Protein AF-A0A6P7TXJ0-F1 (afdb_monomer)

InterPro domains:
  IPR006634 TRAM/LAG1/CLN8 homology domain [PF03798] (3-133)
  IPR006634 TRAM/LAG1/CLN8 homology domain [PS50922] (1-140)
  IPR050846 TLC domain-containing [PTHR13439] (8-139)

Radius of gyration: 19.79 Å; Cα contacts (8 Å, |Δi|>4): 76; chains: 1; bounding box: 53×33×59 Å

Sequence (153 aa):
MALHYDKIGEIFYFLHHASAAYAFFYVAMFGVLPYFSNYRLLSEISTPLVNQRWFLSTLDYKKDSKPFIINGVIMTLMFFITRLACMPYYWYKVYEVYNTEPFTRLGHMQYVLIGTCFVLDVINFLWFYRMLRGVYNVLQYLIHRNDIPLKEE

Nearest PDB structures (foldseek):
  6h96-assembly2_B  TM=4.540E-01  e=1.787E+00  Klebsiella oxytoca
  3euh-assembly1_A  TM=3.407E-01  e=1.883E+00  Escherichia coli K-12
  6hai-assembly1_A  TM=4.433E-01  e=3.918E+00  Klebsiella oxytoca

Organism: NCBI:txid2607531

Solvent-accessible surface area (backbone atoms only — not comparable to full-atom values): 8648 Å² total; per-residue (Å²): 133,79,90,53,49,89,82,68,71,43,72,63,58,56,52,42,52,51,36,49,52,58,48,49,48,50,30,72,75,68,67,46,64,58,68,66,52,56,61,56,50,45,42,54,74,27,46,63,39,54,50,48,50,51,51,44,54,72,72,64,52,55,78,86,35,67,70,50,44,52,42,52,53,54,29,47,53,40,40,39,53,40,43,60,66,41,42,63,59,52,52,50,56,52,55,72,43,54,89,33,68,76,50,58,71,49,55,74,54,50,55,46,55,55,52,34,51,51,55,44,48,56,51,51,53,55,50,48,53,53,45,52,54,52,51,51,55,51,51,53,51,55,54,57,55,70,74,52,79,80,78,84,127

pLDDT: mean 87.01, std 13.74, range [41.94, 96.81]

Foldseek 3Di:
DPPPCVVVPDVLVVLLVVLLVLLVVCCVPPVPPPVLNVLLCLLVVLVVLVVVLVVCVVVVPDCLDPVNLVSLVVSLVSLCVSQVVSVVVSVVVLVVCPPPPVLVVVPPSNCSSVVSSVSNNVSSVVVSVVSVVSNVVSVVVVVVVVVDDPPDD

Structure (mmCIF, N/CA/C/O backbone):
data_AF-A0A6P7TXJ0-F1
#
_entry.id   AF-A0A6P7TXJ0-F1
#
loop_
_atom_site.group_PDB
_atom_site.id
_atom_site.type_symbol
_atom_site.label_atom_id
_atom_site.label_alt_id
_atom_site.label_comp_id
_atom_site.label_asym_id
_atom_site.label_entity_id
_atom_site.label_seq_id
_atom_site.pdbx_PDB_ins_code
_atom_site.Cartn_x
_atom_site.Cartn_y
_atom_site.Cartn_z
_atom_site.occupancy
_atom_site.B_iso_or_equiv
_atom_site.auth_seq_id
_atom_site.auth_comp_id
_atom_site.auth_asym_id
_atom_site.auth_atom_id
_atom_site.pdbx_PDB_model_num
ATOM 1 N N . MET A 1 1 ? 6.363 -11.565 15.312 1.00 43.41 1 MET A N 1
ATOM 2 C CA . MET A 1 1 ? 5.204 -11.197 14.465 1.00 43.41 1 MET A CA 1
ATOM 3 C C . MET A 1 1 ? 4.554 -12.400 13.757 1.00 43.41 1 MET A C 1
ATOM 5 O O . MET A 1 1 ? 3.366 -12.333 13.495 1.00 43.41 1 MET A O 1
ATOM 9 N N . ALA A 1 2 ? 5.260 -13.521 13.526 1.00 44.56 2 ALA A N 1
ATOM 10 C CA . ALA A 1 2 ? 4.698 -14.735 12.897 1.00 44.56 2 ALA A CA 1
ATOM 11 C C . ALA A 1 2 ? 3.917 -15.692 13.837 1.00 44.56 2 ALA A C 1
ATOM 13 O O . ALA A 1 2 ? 3.187 -16.551 13.362 1.00 44.56 2 ALA A O 1
ATOM 14 N N . LEU A 1 3 ? 4.034 -15.545 15.162 1.00 43.12 3 LEU A N 1
ATOM 15 C CA . LEU A 1 3 ? 3.484 -16.491 16.153 1.00 43.12 3 LEU A CA 1
ATOM 16 C C . LEU A 1 3 ? 1.973 -16.335 16.451 1.00 43.12 3 LEU A C 1
ATOM 18 O O . LEU A 1 3 ? 1.418 -17.127 17.202 1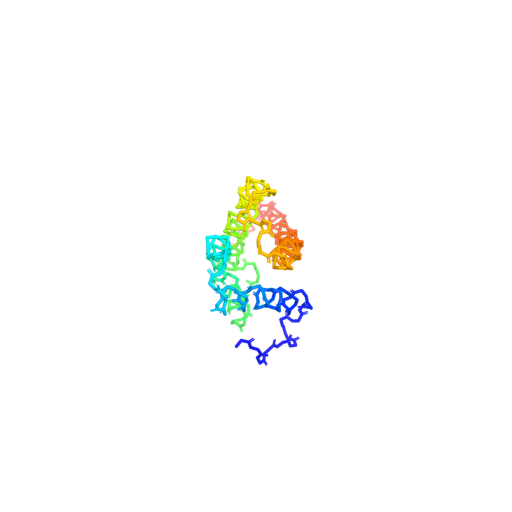.00 43.12 3 LEU A O 1
ATOM 22 N N . HIS A 1 4 ? 1.288 -15.343 15.868 1.00 42.47 4 HIS A N 1
ATOM 23 C CA . HIS A 1 4 ? -0.155 -15.101 16.067 1.00 42.47 4 HIS A CA 1
ATOM 24 C C . HIS A 1 4 ? -0.934 -15.042 14.743 1.00 42.47 4 HIS A C 1
ATOM 26 O O . HIS A 1 4 ? -1.859 -14.243 14.583 1.00 42.47 4 HIS A O 1
ATOM 32 N N . TYR A 1 5 ? -0.547 -15.887 13.785 1.00 45.28 5 TYR A N 1
ATOM 33 C CA . TYR A 1 5 ? -1.191 -15.994 12.474 1.00 45.28 5 TYR A CA 1
ATOM 34 C C . TYR A 1 5 ? -2.698 -16.292 12.572 1.00 45.28 5 TYR A C 1
ATOM 36 O O . TYR A 1 5 ? -3.473 -15.677 11.850 1.00 45.28 5 TYR A O 1
ATOM 44 N N . ASP A 1 6 ? -3.141 -17.095 13.542 1.00 42.06 6 ASP A N 1
ATOM 45 C CA . ASP A 1 6 ? -4.560 -17.464 13.687 1.00 42.06 6 ASP A CA 1
ATOM 46 C C . ASP A 1 6 ? -5.472 -16.303 14.130 1.00 42.06 6 ASP A C 1
ATOM 48 O O . ASP A 1 6 ? -6.687 -16.368 13.966 1.00 42.06 6 ASP A O 1
ATOM 52 N N . LYS A 1 7 ? -4.905 -15.210 14.669 1.00 45.62 7 LYS A N 1
ATOM 53 C CA . LYS A 1 7 ? -5.655 -14.001 15.078 1.00 45.62 7 LYS A CA 1
ATOM 54 C C . LYS A 1 7 ? -5.494 -12.815 14.117 1.00 45.62 7 LYS A C 1
ATOM 56 O O . LYS A 1 7 ? -6.235 -11.843 14.228 1.00 45.62 7 LYS A O 1
ATOM 61 N N . ILE A 1 8 ? -4.535 -12.887 13.191 1.00 52.19 8 ILE A N 1
ATOM 62 C CA . ILE A 1 8 ? -4.235 -11.865 12.163 1.00 52.19 8 ILE A CA 1
ATOM 63 C C . ILE A 1 8 ? -4.642 -12.371 10.757 1.00 52.19 8 ILE A C 1
ATOM 65 O O . ILE A 1 8 ? -4.614 -11.619 9.786 1.00 52.19 8 ILE A O 1
ATOM 69 N N . GLY A 1 9 ? -5.037 -13.647 10.668 1.00 53.25 9 GLY A N 1
ATOM 70 C CA . GLY A 1 9 ? -5.163 -14.490 9.485 1.00 53.25 9 GLY A CA 1
ATOM 71 C C . GLY A 1 9 ? -5.962 -13.908 8.333 1.00 53.25 9 GLY A C 1
ATOM 72 O O . GLY A 1 9 ? -7.143 -14.184 8.149 1.00 53.25 9 GLY A O 1
ATOM 73 N N . GLU A 1 10 ? -5.256 -13.198 7.469 1.00 68.69 10 GLU A N 1
ATOM 74 C CA . GLU A 1 10 ? -5.654 -13.025 6.090 1.00 68.69 10 GLU A CA 1
ATOM 75 C C . GLU A 1 10 ? -4.534 -13.582 5.219 1.00 68.69 10 GLU A C 1
ATOM 77 O O . GLU A 1 10 ? -3.393 -13.130 5.300 1.00 68.69 10 GLU A O 1
ATOM 82 N N . ILE A 1 11 ? -4.850 -14.545 4.351 1.00 80.81 11 ILE A N 1
ATOM 83 C CA . ILE A 1 11 ? -3.932 -15.051 3.316 1.00 80.81 11 ILE A CA 1
ATOM 84 C C . ILE A 1 11 ? -3.270 -13.907 2.524 1.00 80.81 11 ILE A C 1
ATOM 86 O O . ILE A 1 11 ? -2.117 -14.014 2.115 1.00 80.81 11 ILE A O 1
ATOM 90 N N . PHE A 1 12 ? -3.959 -12.766 2.412 1.00 84.94 12 PHE A N 1
ATOM 91 C CA . PHE A 1 12 ? -3.451 -11.513 1.857 1.00 84.94 12 PHE A CA 1
ATOM 92 C C . PHE A 1 12 ? -2.186 -10.996 2.554 1.00 84.94 12 PHE A C 1
ATOM 94 O O . PHE A 1 12 ? -1.279 -10.529 1.875 1.00 84.94 12 PHE A O 1
ATOM 101 N N . TYR A 1 13 ? -2.076 -11.111 3.881 1.00 85.31 13 TYR A N 1
ATOM 102 C CA . TYR A 1 13 ? -0.871 -10.714 4.612 1.00 85.31 13 TYR A CA 1
ATOM 103 C C . TYR A 1 13 ? 0.325 -11.581 4.214 1.00 85.31 13 TYR A C 1
ATOM 105 O O . TYR A 1 13 ? 1.396 -11.051 3.918 1.00 85.31 13 TYR A O 1
ATOM 113 N N . PHE A 1 14 ? 0.143 -12.904 4.169 1.00 88.12 14 PHE A N 1
ATOM 114 C CA . PHE A 1 14 ? 1.206 -13.824 3.764 1.00 88.12 14 PHE A CA 1
ATOM 115 C C . PHE A 1 14 ? 1.625 -13.578 2.313 1.00 88.12 14 PHE A C 1
ATOM 117 O O . PHE A 1 14 ? 2.809 -13.400 2.045 1.00 88.12 14 PHE A O 1
ATOM 124 N N . LEU A 1 15 ? 0.660 -13.483 1.393 1.00 89.31 15 LEU A N 1
ATOM 125 C CA . LEU A 1 15 ? 0.922 -13.208 -0.022 1.00 89.31 15 LEU A CA 1
ATOM 126 C C . LEU A 1 15 ? 1.648 -11.876 -0.227 1.00 89.31 15 LEU A C 1
ATOM 128 O O . LEU A 1 15 ? 2.569 -11.805 -1.039 1.00 89.31 15 LEU A O 1
ATOM 132 N N . HIS A 1 16 ? 1.282 -10.839 0.528 1.00 90.88 16 HIS A N 1
ATOM 133 C CA . HIS A 1 16 ? 1.959 -9.546 0.502 1.00 90.88 16 HIS A CA 1
ATOM 134 C C . HIS A 1 16 ? 3.434 -9.679 0.899 1.00 90.88 16 HIS A C 1
ATOM 136 O O . HIS A 1 16 ? 4.315 -9.273 0.145 1.00 90.88 16 HIS A O 1
ATOM 142 N N . HIS A 1 17 ? 3.717 -10.297 2.049 1.00 90.75 17 HIS A N 1
ATOM 143 C CA . HIS A 1 17 ? 5.089 -10.431 2.544 1.00 90.75 17 HIS A CA 1
ATOM 144 C C . HIS A 1 17 ? 5.923 -11.382 1.689 1.00 90.75 17 HIS A C 1
ATOM 146 O O . HIS A 1 17 ? 7.090 -11.099 1.446 1.00 90.75 17 HIS A O 1
ATOM 152 N N . ALA A 1 18 ? 5.335 -12.467 1.183 1.00 93.00 18 ALA A N 1
ATOM 153 C CA . ALA A 1 18 ? 6.007 -13.375 0.261 1.00 93.00 18 ALA A CA 1
ATOM 154 C C . ALA A 1 18 ? 6.365 -12.669 -1.056 1.00 93.00 18 ALA A C 1
ATOM 156 O O . ALA A 1 18 ? 7.496 -12.785 -1.520 1.00 93.00 18 ALA A O 1
ATOM 157 N N . SER A 1 19 ? 5.443 -11.882 -1.622 1.00 92.25 19 SER A N 1
ATOM 158 C CA . SER A 1 19 ? 5.692 -11.110 -2.850 1.00 92.25 19 SER A CA 1
ATOM 159 C C . SER A 1 19 ? 6.775 -10.052 -2.644 1.00 92.25 19 SER A C 1
ATOM 161 O O . SER A 1 19 ? 7.669 -9.917 -3.479 1.00 92.25 19 SER A O 1
ATOM 163 N N . ALA A 1 20 ? 6.730 -9.332 -1.518 1.00 92.44 20 ALA A N 1
ATOM 164 C CA . ALA A 1 20 ? 7.757 -8.362 -1.155 1.00 92.44 20 ALA A CA 1
ATOM 165 C C . ALA A 1 20 ? 9.119 -9.043 -0.951 1.00 92.44 20 ALA A C 1
ATOM 167 O O . ALA A 1 20 ? 10.094 -8.649 -1.581 1.00 92.44 20 ALA A O 1
ATOM 168 N N . ALA A 1 21 ? 9.191 -10.108 -0.149 1.00 94.06 21 ALA A N 1
ATOM 169 C CA . ALA A 1 21 ? 10.431 -10.846 0.092 1.00 94.06 21 ALA A CA 1
ATOM 170 C C . ALA A 1 21 ? 11.034 -11.398 -1.208 1.00 94.06 21 ALA A C 1
ATOM 172 O O . ALA A 1 21 ? 12.242 -11.299 -1.414 1.00 94.06 21 ALA A O 1
ATOM 173 N N . TYR A 1 22 ? 10.196 -11.916 -2.109 1.00 93.88 22 TYR A N 1
ATOM 174 C CA . TYR A 1 22 ? 10.633 -12.402 -3.414 1.00 93.88 22 TYR A CA 1
ATOM 175 C C . TYR A 1 22 ? 11.234 -11.284 -4.277 1.00 93.88 22 TYR A C 1
ATOM 177 O O . TYR A 1 22 ? 12.307 -11.463 -4.845 1.00 93.88 22 TYR A O 1
ATOM 185 N N . ALA A 1 23 ? 10.605 -10.106 -4.332 1.00 92.25 23 ALA A N 1
ATOM 186 C CA . ALA A 1 23 ? 11.155 -8.958 -5.054 1.00 92.25 23 ALA A CA 1
ATOM 187 C C . ALA A 1 23 ? 12.477 -8.465 -4.435 1.00 92.25 23 ALA A C 1
ATOM 189 O O . ALA A 1 23 ? 13.467 -8.272 -5.142 1.00 92.25 23 ALA A O 1
ATOM 190 N N . PHE A 1 24 ? 12.520 -8.309 -3.109 1.00 93.00 24 PHE A N 1
ATOM 191 C CA . PHE A 1 24 ? 13.698 -7.817 -2.392 1.00 93.00 24 PHE A CA 1
ATOM 192 C C . PHE A 1 24 ? 14.875 -8.798 -2.414 1.00 93.00 24 PHE A C 1
ATOM 194 O O . PHE A 1 24 ? 16.020 -8.352 -2.373 1.00 93.00 24 PHE A O 1
ATOM 201 N N . PHE A 1 25 ? 14.630 -10.104 -2.555 1.00 93.81 25 PHE A N 1
ATOM 202 C CA . PHE A 1 25 ? 15.690 -11.086 -2.788 1.00 93.81 25 PHE A CA 1
ATOM 203 C C . PHE A 1 25 ? 16.521 -10.734 -4.031 1.00 93.81 25 PHE A C 1
ATOM 205 O O . PHE A 1 25 ? 17.747 -10.711 -3.961 1.00 93.81 25 PHE A O 1
ATOM 212 N N . TYR A 1 26 ? 15.878 -10.374 -5.147 1.00 90.44 26 TYR A N 1
ATOM 213 C CA . TYR A 1 26 ? 16.593 -9.989 -6.369 1.00 90.44 26 TYR A CA 1
ATOM 214 C C . TYR A 1 26 ? 17.382 -8.688 -6.209 1.00 90.44 26 TYR A C 1
ATOM 216 O O . TYR A 1 26 ? 18.500 -8.568 -6.707 1.00 90.44 26 TYR A O 1
ATOM 224 N N . VAL A 1 27 ? 16.820 -7.726 -5.481 1.00 91.88 27 VAL A N 1
ATOM 225 C CA . VAL A 1 27 ? 17.480 -6.447 -5.191 1.00 91.88 27 VAL A CA 1
ATOM 226 C C . VAL A 1 27 ? 18.732 -6.679 -4.350 1.00 91.88 27 VAL A C 1
ATOM 228 O O . VAL A 1 27 ? 19.787 -6.138 -4.664 1.00 91.88 27 VAL A O 1
ATOM 231 N N . ALA A 1 28 ? 18.632 -7.517 -3.317 1.00 92.56 28 ALA A N 1
ATOM 232 C CA . ALA A 1 28 ? 19.741 -7.827 -2.422 1.00 92.56 28 ALA A CA 1
ATOM 233 C C . ALA A 1 28 ? 20.836 -8.659 -3.105 1.00 92.56 28 ALA A C 1
ATOM 235 O O . ALA A 1 28 ? 22.017 -8.391 -2.905 1.00 92.56 28 ALA A O 1
ATOM 236 N N . MET A 1 29 ? 20.459 -9.647 -3.921 1.00 92.81 29 MET A N 1
ATOM 237 C CA . MET A 1 29 ? 21.414 -10.563 -4.552 1.00 92.81 29 MET A CA 1
ATOM 238 C C . MET A 1 29 ? 22.092 -9.979 -5.792 1.00 92.81 29 MET A C 1
ATOM 240 O O . MET A 1 29 ? 23.263 -10.262 -6.033 1.00 92.81 29 MET A O 1
ATOM 244 N N . PHE A 1 30 ? 21.373 -9.184 -6.588 1.00 90.44 30 PHE A N 1
ATOM 245 C CA . PHE A 1 30 ? 21.861 -8.699 -7.884 1.00 90.44 30 PHE A CA 1
ATOM 246 C C . PHE A 1 30 ? 22.058 -7.179 -7.937 1.00 90.44 30 PHE A C 1
ATOM 248 O O . PHE A 1 30 ? 22.555 -6.669 -8.938 1.00 90.44 30 PHE A O 1
ATOM 255 N N . GLY A 1 31 ? 21.673 -6.438 -6.892 1.00 89.19 31 GLY A N 1
ATOM 256 C CA . GLY A 1 31 ? 21.854 -4.983 -6.824 1.00 89.19 31 GLY A CA 1
ATOM 257 C C . GLY A 1 31 ? 21.004 -4.192 -7.824 1.00 89.19 31 GLY A C 1
ATOM 258 O O . GLY A 1 31 ? 21.299 -3.031 -8.107 1.00 89.19 31 GLY A O 1
ATOM 259 N N . VAL A 1 32 ? 19.960 -4.805 -8.388 1.00 88.25 32 VAL A N 1
ATOM 260 C CA . VAL A 1 32 ? 19.117 -4.196 -9.425 1.00 88.25 32 VAL A CA 1
ATOM 261 C C . VAL A 1 32 ? 17.906 -3.481 -8.832 1.00 88.25 32 VAL A C 1
ATOM 263 O O . VAL A 1 32 ? 17.393 -3.852 -7.779 1.00 88.25 32 VAL A O 1
ATOM 266 N N . LEU A 1 33 ? 17.416 -2.458 -9.540 1.00 89.94 33 LEU A N 1
ATOM 267 C CA . LEU A 1 33 ? 16.181 -1.733 -9.206 1.00 89.94 33 LEU A CA 1
ATOM 268 C C . LEU A 1 33 ? 16.114 -1.161 -7.761 1.00 89.94 33 LEU A C 1
ATOM 270 O O . LEU A 1 33 ? 15.021 -1.126 -7.178 1.00 89.94 33 LEU A O 1
ATOM 274 N N . PRO A 1 34 ? 17.216 -0.658 -7.158 1.00 92.38 34 PRO A N 1
ATOM 275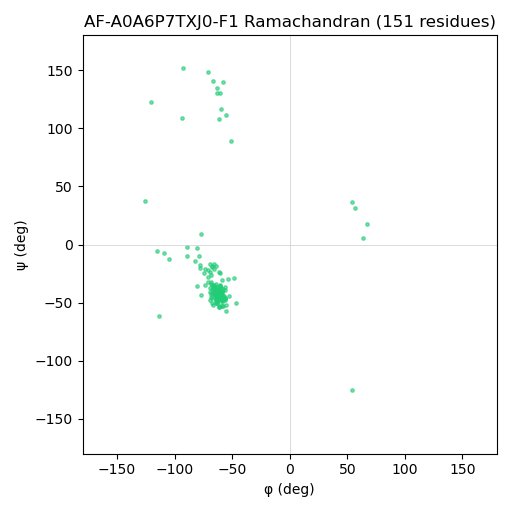 C CA . PRO A 1 34 ? 17.181 -0.167 -5.780 1.00 92.38 34 PRO A CA 1
ATOM 276 C C . PRO A 1 34 ? 16.266 1.051 -5.627 1.00 92.38 34 PRO A C 1
ATOM 278 O O . PRO A 1 34 ? 15.589 1.173 -4.613 1.00 92.38 34 PRO A O 1
ATOM 281 N N . TYR A 1 35 ? 16.180 1.926 -6.635 1.00 93.31 35 TYR A N 1
ATOM 282 C CA . TYR A 1 35 ? 15.266 3.073 -6.620 1.00 93.31 35 TYR A CA 1
ATOM 283 C C . TYR A 1 35 ? 13.803 2.639 -6.443 1.00 93.31 35 TYR A C 1
ATOM 285 O O . TYR A 1 35 ? 13.131 3.088 -5.517 1.00 93.31 35 TYR A O 1
ATOM 293 N N . PHE A 1 36 ? 13.327 1.722 -7.292 1.00 93.69 36 PHE A N 1
ATOM 294 C CA . PHE A 1 36 ? 11.948 1.231 -7.244 1.00 93.69 36 PHE A CA 1
ATOM 295 C C . PHE A 1 36 ? 11.648 0.515 -5.926 1.00 93.69 36 PHE A C 1
ATOM 297 O O . PHE A 1 36 ? 10.569 0.681 -5.361 1.00 93.69 36 PHE A O 1
ATOM 304 N N . SER A 1 37 ? 12.618 -0.235 -5.415 1.00 92.25 37 SER A N 1
ATOM 305 C CA . SER A 1 37 ? 12.480 -0.995 -4.172 1.00 92.25 37 SER A CA 1
ATOM 306 C C . SER A 1 37 ? 12.406 -0.073 -2.957 1.00 92.25 37 SER A C 1
ATOM 308 O O . SER A 1 37 ? 11.476 -0.179 -2.162 1.00 92.25 37 SER A O 1
ATOM 310 N N . ASN A 1 38 ? 13.309 0.909 -2.863 1.00 93.81 38 ASN A N 1
ATOM 311 C CA . ASN A 1 38 ? 13.286 1.914 -1.799 1.00 93.81 38 ASN A CA 1
ATOM 312 C C . ASN A 1 38 ? 12.021 2.774 -1.846 1.00 93.81 38 ASN A C 1
ATOM 314 O O . ASN A 1 38 ? 11.434 3.058 -0.807 1.00 93.81 38 ASN A O 1
ATOM 318 N N . TYR A 1 39 ? 11.547 3.140 -3.040 1.00 94.62 39 TYR A N 1
ATOM 319 C CA . TYR A 1 39 ? 10.288 3.872 -3.166 1.00 94.62 39 TYR A CA 1
ATOM 320 C C . TYR A 1 39 ? 9.111 3.080 -2.575 1.00 94.62 39 TYR A C 1
ATOM 322 O O . TYR A 1 39 ? 8.236 3.649 -1.926 1.00 94.62 39 TYR A O 1
ATOM 330 N N . ARG A 1 40 ? 9.095 1.750 -2.734 1.00 93.44 40 ARG A N 1
ATOM 331 C CA . ARG A 1 40 ? 8.049 0.896 -2.153 1.00 93.44 40 ARG A CA 1
ATOM 332 C C . ARG A 1 40 ? 8.141 0.757 -0.629 1.00 93.44 40 ARG A C 1
ATOM 334 O O . ARG A 1 40 ? 7.100 0.535 -0.005 1.00 93.44 40 ARG A O 1
ATOM 341 N N . LEU A 1 41 ? 9.305 0.988 -0.017 1.00 93.38 41 LEU A N 1
ATOM 342 C CA . LEU A 1 41 ? 9.451 1.032 1.447 1.00 93.38 41 LEU A CA 1
ATOM 343 C C . LEU A 1 41 ? 8.704 2.207 2.093 1.00 93.38 41 LEU A C 1
ATOM 345 O O . LEU A 1 41 ? 8.393 2.142 3.277 1.00 93.38 41 LEU A O 1
ATOM 349 N N . LEU A 1 42 ? 8.300 3.236 1.333 1.00 94.12 42 LEU A N 1
ATOM 350 C CA . LEU A 1 42 ? 7.408 4.288 1.848 1.00 94.12 42 LEU A CA 1
ATOM 351 C C . LEU A 1 42 ? 6.123 3.711 2.461 1.00 94.12 42 LEU A C 1
ATOM 353 O O . LEU A 1 42 ? 5.589 4.264 3.422 1.00 94.12 42 LEU A O 1
ATOM 357 N N . SER A 1 43 ? 5.658 2.562 1.960 1.00 92.81 43 SER A N 1
ATOM 358 C CA . SER A 1 43 ? 4.492 1.859 2.498 1.00 92.81 43 SER A CA 1
ATOM 359 C C . SER A 1 43 ? 4.654 1.421 3.962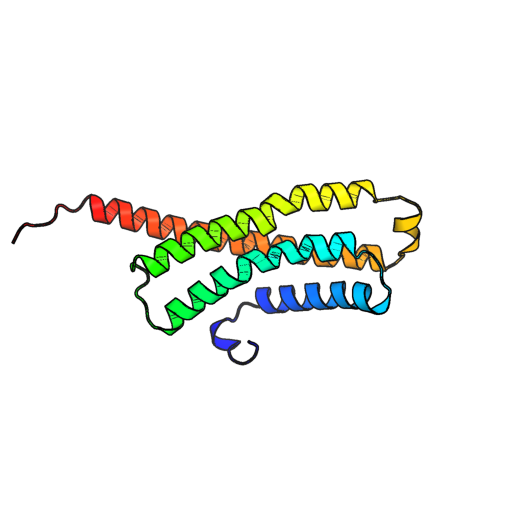 1.00 92.81 43 SER A C 1
ATOM 361 O O . SER A 1 43 ? 3.647 1.290 4.675 1.00 92.81 43 SER A O 1
ATOM 363 N N . GLU A 1 44 ? 5.891 1.249 4.440 1.00 93.00 44 GLU A N 1
ATOM 364 C CA . GLU A 1 44 ? 6.198 0.871 5.819 1.00 93.00 44 GLU A CA 1
ATOM 365 C C . GLU A 1 44 ? 5.868 1.985 6.812 1.00 93.00 44 GLU A C 1
ATOM 367 O O . GLU A 1 44 ? 5.531 1.686 7.954 1.00 93.00 44 GLU A O 1
ATOM 372 N N . ILE A 1 45 ? 5.829 3.251 6.380 1.00 94.38 45 ILE A N 1
ATOM 373 C CA . ILE A 1 45 ? 5.485 4.403 7.235 1.00 94.38 45 ILE A CA 1
ATOM 374 C C . ILE A 1 45 ? 4.079 4.259 7.841 1.00 94.38 45 ILE A C 1
ATOM 376 O O . ILE A 1 45 ? 3.818 4.720 8.949 1.00 94.38 45 ILE A O 1
ATOM 380 N N . SER A 1 46 ? 3.159 3.586 7.146 1.00 92.81 46 SER A N 1
ATOM 381 C CA . SER A 1 46 ? 1.811 3.308 7.666 1.00 92.81 46 SER A CA 1
ATOM 382 C C . SER A 1 46 ? 1.760 2.156 8.686 1.00 92.81 46 SER A C 1
ATOM 384 O O . SER A 1 46 ? 0.791 2.046 9.439 1.00 92.81 46 SER A O 1
ATOM 386 N N . THR A 1 47 ? 2.786 1.297 8.749 1.00 91.69 47 THR A N 1
ATOM 387 C CA . THR A 1 47 ? 2.774 0.067 9.566 1.00 91.69 47 THR A CA 1
ATOM 388 C C . THR A 1 47 ? 2.758 0.299 11.081 1.00 91.69 47 THR A C 1
ATOM 390 O O . THR A 1 47 ? 2.039 -0.446 11.754 1.00 91.69 47 THR A O 1
ATOM 393 N N . PRO A 1 48 ? 3.411 1.333 11.660 1.00 93.94 48 PRO A N 1
ATOM 394 C CA . PRO A 1 48 ? 3.306 1.599 13.092 1.00 93.94 48 PRO A CA 1
ATOM 395 C C . PRO A 1 48 ? 1.865 1.880 13.527 1.00 93.94 48 PRO A C 1
ATOM 397 O O . PRO A 1 48 ? 1.457 1.443 14.595 1.00 93.94 48 PRO A O 1
ATOM 400 N N . LEU A 1 49 ? 1.058 2.534 12.683 1.00 93.75 49 LEU A N 1
ATOM 401 C CA . LEU A 1 49 ? -0.343 2.859 12.981 1.00 93.75 49 LEU A CA 1
ATOM 402 C C . LEU A 1 49 ? -1.257 1.627 12.914 1.00 93.75 49 LEU A C 1
ATOM 404 O O . LEU A 1 49 ? -2.194 1.495 13.709 1.00 93.75 49 LEU A O 1
ATOM 408 N N . VAL A 1 50 ? -0.960 0.702 11.995 1.00 90.62 50 VAL A N 1
ATOM 409 C CA . VAL A 1 50 ? -1.620 -0.611 11.923 1.00 90.62 50 VAL A CA 1
ATOM 410 C C . VAL A 1 50 ? -1.306 -1.425 13.177 1.00 90.62 50 VAL A C 1
ATOM 412 O O . VAL A 1 50 ? -2.218 -1.941 13.826 1.00 90.62 50 VAL A O 1
ATOM 415 N N . ASN A 1 51 ? -0.033 -1.464 13.574 1.00 91.38 51 ASN A N 1
ATOM 416 C CA . ASN A 1 51 ? 0.401 -2.140 14.794 1.00 91.38 51 ASN A CA 1
ATOM 417 C C . ASN A 1 51 ? -0.197 -1.493 16.047 1.00 91.38 51 ASN A C 1
ATOM 419 O O . ASN A 1 51 ? -0.642 -2.204 16.944 1.00 91.38 51 ASN A O 1
ATOM 423 N N . GLN A 1 52 ? -0.301 -0.164 16.086 1.00 92.12 52 GLN A N 1
ATOM 424 C CA . GLN A 1 52 ? -0.937 0.554 17.186 1.00 92.12 52 GLN A CA 1
ATOM 425 C C . GLN A 1 52 ? -2.421 0.191 17.313 1.00 92.12 52 GLN A C 1
ATOM 427 O O . GLN A 1 52 ? -2.918 -0.007 18.420 1.00 92.12 52 GLN A O 1
ATOM 432 N N . ARG A 1 53 ? -3.140 0.041 16.191 1.00 90.94 53 ARG A N 1
ATOM 433 C CA . ARG A 1 53 ? -4.545 -0.400 16.204 1.00 90.94 53 ARG A CA 1
ATOM 434 C C . ARG A 1 53 ? -4.680 -1.800 16.790 1.00 90.94 53 ARG A C 1
ATOM 436 O O . ARG A 1 53 ? -5.582 -2.043 17.589 1.00 90.94 53 ARG A O 1
ATOM 443 N N . TRP A 1 54 ? -3.796 -2.706 16.379 1.00 89.88 54 TRP A N 1
ATOM 444 C CA . TRP A 1 54 ? -3.749 -4.061 16.913 1.00 89.88 54 TRP A CA 1
ATOM 445 C C . TRP A 1 54 ? -3.433 -4.051 18.412 1.00 89.88 54 TRP A C 1
ATOM 447 O O . TRP A 1 54 ? -4.138 -4.697 19.179 1.00 89.88 54 TRP A O 1
ATOM 457 N N . PHE A 1 55 ? -2.456 -3.254 18.848 1.00 91.44 55 PHE A N 1
ATOM 458 C CA . PHE A 1 55 ? -2.087 -3.122 20.256 1.00 91.44 55 PHE A CA 1
ATOM 459 C C . PHE A 1 55 ? -3.261 -2.636 21.116 1.00 91.44 55 PHE A C 1
ATOM 461 O O . PHE A 1 55 ? -3.582 -3.263 22.122 1.00 91.44 55 PHE A O 1
ATOM 468 N N . LEU A 1 56 ? -3.968 -1.587 20.679 1.00 90.25 56 LEU A N 1
ATOM 469 C CA . LEU A 1 56 ? -5.180 -1.102 21.351 1.00 90.25 56 LEU A CA 1
ATOM 470 C C . LEU A 1 56 ? -6.263 -2.187 21.431 1.00 90.25 56 LEU A C 1
ATOM 472 O O . LEU A 1 56 ? -6.907 -2.335 22.466 1.00 90.25 56 LEU A O 1
ATOM 476 N N . SER A 1 57 ? -6.446 -2.967 20.362 1.00 87.38 57 SER A N 1
ATOM 477 C CA . SER A 1 57 ? -7.394 -4.086 20.360 1.00 87.38 57 SER A CA 1
ATOM 478 C C . SER A 1 57 ? -6.989 -5.204 21.322 1.00 87.38 57 SER A C 1
ATOM 480 O O . SER A 1 57 ? -7.862 -5.825 21.916 1.00 87.38 57 SER A O 1
ATOM 482 N N . THR A 1 58 ? -5.693 -5.485 21.461 1.00 89.69 58 THR A N 1
ATOM 483 C CA . THR A 1 58 ? -5.170 -6.512 22.375 1.00 89.69 58 THR A CA 1
ATOM 484 C C . THR A 1 58 ? -5.307 -6.092 23.838 1.00 89.69 58 THR A C 1
ATOM 486 O O . THR A 1 58 ? -5.546 -6.940 24.691 1.00 89.69 58 THR A O 1
ATOM 489 N N . LEU A 1 59 ? -5.213 -4.791 24.126 1.00 91.75 59 LEU A N 1
ATOM 490 C CA . LEU A 1 59 ? -5.485 -4.211 25.446 1.00 91.75 59 LEU A CA 1
ATOM 491 C C . LEU A 1 59 ? -6.987 -4.073 25.768 1.00 91.75 59 LEU A C 1
ATOM 493 O O . LEU A 1 59 ? -7.336 -3.422 26.748 1.00 91.75 59 LEU A O 1
ATOM 497 N N . ASP A 1 60 ? -7.868 -4.637 24.937 1.00 90.25 60 ASP A N 1
ATOM 498 C CA . ASP A 1 60 ? -9.329 -4.602 25.090 1.00 90.25 60 ASP A CA 1
ATOM 499 C C . ASP A 1 60 ? -9.921 -3.179 25.169 1.00 90.25 60 ASP A C 1
ATOM 501 O O . ASP A 1 60 ? -10.951 -2.921 25.796 1.00 90.25 60 ASP A O 1
ATOM 505 N N . TYR A 1 61 ? -9.280 -2.212 24.494 1.00 88.25 61 TYR A N 1
ATOM 506 C CA . TYR A 1 61 ? -9.874 -0.886 24.337 1.00 88.25 61 TYR A CA 1
ATOM 507 C C . TYR A 1 61 ? -11.172 -0.998 23.543 1.00 88.25 61 TYR A C 1
ATOM 509 O O . TYR A 1 61 ? -11.211 -1.552 22.439 1.00 88.25 61 TYR A O 1
ATOM 517 N N . LYS A 1 62 ? -12.236 -0.383 24.067 1.00 87.50 62 LYS A N 1
ATOM 518 C CA . LYS A 1 62 ? -13.518 -0.335 23.366 1.00 87.50 62 LYS A CA 1
ATOM 519 C C . LYS A 1 62 ? -13.356 0.333 21.998 1.00 87.50 62 LYS A C 1
ATOM 521 O O . LYS A 1 62 ? -12.656 1.340 21.857 1.00 87.50 62 LYS A O 1
ATOM 526 N N . LYS A 1 63 ? -14.033 -0.203 20.982 1.00 82.44 63 LYS A N 1
ATOM 527 C CA . LYS A 1 63 ? -13.944 0.292 19.594 1.00 82.44 63 LYS A CA 1
ATOM 528 C C . LYS A 1 63 ? -14.501 1.709 19.416 1.00 82.44 63 LYS A C 1
ATOM 530 O O . LYS A 1 63 ? -14.138 2.380 18.455 1.00 82.44 63 LYS A O 1
ATOM 535 N N . ASP A 1 64 ? -15.357 2.152 20.332 1.00 81.88 64 ASP A N 1
ATOM 536 C CA . ASP A 1 64 ? -15.914 3.505 20.408 1.00 81.88 64 ASP A CA 1
ATOM 537 C C . ASP A 1 64 ? -15.045 4.471 21.235 1.00 81.88 64 ASP A C 1
ATOM 539 O O . ASP A 1 64 ? -15.354 5.661 21.341 1.00 81.88 64 ASP A O 1
ATOM 543 N N . SER A 1 65 ? -13.941 3.989 21.814 1.00 88.06 65 SER A N 1
ATOM 544 C CA . SER A 1 65 ? -13.014 4.837 22.552 1.00 88.06 65 SER A CA 1
ATOM 545 C C . SER A 1 65 ? -12.309 5.821 21.613 1.00 88.06 65 SER A C 1
ATOM 547 O O . SER A 1 65 ? -11.886 5.478 20.503 1.00 88.06 65 SER A O 1
ATOM 549 N N . LYS A 1 66 ? -12.127 7.060 22.088 1.00 88.75 66 LYS A N 1
ATOM 550 C CA . LYS A 1 66 ? -11.398 8.118 21.369 1.00 88.75 66 LYS A CA 1
ATOM 551 C C . LYS A 1 66 ? -10.050 7.648 20.788 1.00 88.75 66 LYS A C 1
ATOM 553 O O . LYS A 1 66 ? -9.851 7.860 19.593 1.00 88.75 66 LYS A O 1
ATOM 558 N N . PRO A 1 67 ? -9.139 6.994 21.544 1.00 90.94 67 PRO A N 1
ATOM 559 C CA . PRO A 1 67 ? -7.850 6.570 20.989 1.00 90.94 67 PRO A CA 1
ATOM 560 C C . PRO A 1 67 ? -7.991 5.542 19.858 1.00 90.94 67 PRO A C 1
ATOM 562 O O . PRO A 1 67 ? -7.257 5.618 18.874 1.00 90.94 67 PRO A O 1
ATOM 565 N N . PHE A 1 68 ? -8.955 4.619 19.946 1.00 89.94 68 PHE A N 1
ATOM 566 C CA . PHE A 1 68 ? -9.180 3.612 18.909 1.00 89.94 68 PHE A CA 1
ATOM 567 C C . PHE A 1 68 ? -9.699 4.233 17.603 1.00 89.94 68 PHE A C 1
ATOM 569 O O . PHE A 1 68 ? -9.235 3.881 16.512 1.00 89.94 68 PHE A O 1
ATOM 576 N N . ILE A 1 69 ? -10.627 5.190 17.715 1.00 90.88 69 ILE A N 1
ATOM 577 C CA . ILE A 1 69 ? -11.183 5.930 16.575 1.00 90.88 69 ILE A CA 1
ATOM 578 C C . ILE A 1 69 ? -10.109 6.807 15.925 1.00 90.88 69 ILE A C 1
ATOM 580 O O . ILE A 1 69 ? -9.889 6.698 14.719 1.00 90.88 69 ILE A O 1
ATOM 584 N N . ILE A 1 70 ? -9.407 7.629 16.716 1.00 92.38 70 ILE A N 1
ATOM 585 C CA . ILE A 1 70 ? -8.368 8.544 16.218 1.00 92.38 70 ILE A CA 1
ATOM 586 C C . ILE A 1 70 ? -7.269 7.757 15.501 1.00 92.38 70 ILE A C 1
ATOM 588 O O . ILE A 1 70 ? -6.93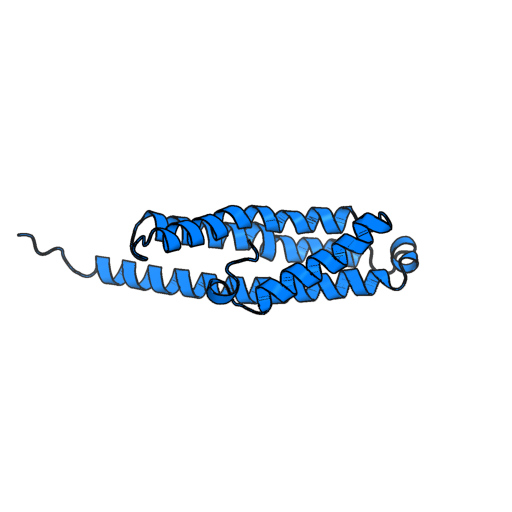3 8.080 14.361 1.00 92.38 70 ILE A O 1
ATOM 592 N N . ASN A 1 71 ? -6.764 6.678 16.112 1.00 94.19 71 ASN A N 1
ATOM 593 C CA . ASN A 1 71 ? -5.759 5.839 15.468 1.00 94.19 71 ASN A CA 1
ATOM 594 C C . ASN A 1 71 ? -6.283 5.239 14.155 1.00 94.19 71 ASN A C 1
ATOM 596 O O . ASN A 1 71 ? -5.562 5.219 13.167 1.00 94.19 71 ASN A O 1
ATOM 600 N N . GLY A 1 72 ? -7.543 4.791 14.111 1.00 92.69 72 GLY A N 1
ATOM 601 C CA . GLY A 1 72 ? -8.159 4.273 12.886 1.00 92.69 72 GLY A CA 1
ATOM 602 C C . GLY A 1 72 ? -8.213 5.289 11.741 1.00 92.69 72 GLY A C 1
ATOM 603 O O . GLY A 1 72 ? -7.903 4.937 10.601 1.00 92.69 72 GLY A O 1
ATOM 604 N N . VAL A 1 73 ? -8.564 6.543 12.035 1.00 94.12 73 VAL A N 1
ATOM 605 C CA . VAL A 1 73 ? -8.605 7.623 11.035 1.00 94.12 73 VAL A CA 1
ATOM 606 C C . VAL A 1 73 ? -7.196 7.957 10.541 1.00 94.12 73 VAL A C 1
ATOM 608 O O . VAL A 1 73 ? -6.959 7.935 9.335 1.00 94.12 73 VAL A O 1
ATOM 611 N N . ILE A 1 74 ? -6.243 8.183 11.453 1.00 95.31 74 ILE A N 1
ATOM 612 C CA . ILE A 1 74 ? -4.848 8.500 11.099 1.00 95.31 74 ILE A CA 1
ATOM 613 C C . ILE A 1 74 ? -4.214 7.349 10.306 1.00 95.31 74 ILE A C 1
ATOM 615 O O . ILE A 1 74 ? -3.579 7.582 9.280 1.00 95.31 74 ILE A O 1
ATOM 619 N N . MET A 1 75 ? -4.438 6.101 10.730 1.00 94.94 75 MET A N 1
ATOM 620 C CA . MET A 1 75 ? -4.000 4.898 10.017 1.00 94.94 75 MET A CA 1
ATOM 621 C C . MET A 1 75 ? -4.528 4.870 8.581 1.00 94.94 75 MET A C 1
ATOM 623 O O . MET A 1 75 ? -3.756 4.626 7.659 1.00 94.94 75 MET A O 1
ATOM 627 N N . THR A 1 76 ? -5.817 5.160 8.377 1.00 95.19 76 THR A N 1
ATOM 628 C CA . THR A 1 76 ? -6.441 5.160 7.042 1.00 95.19 76 THR A CA 1
ATOM 629 C C . THR A 1 76 ? -5.848 6.249 6.143 1.00 95.19 76 THR A C 1
ATOM 631 O O . THR A 1 76 ? -5.524 5.979 4.986 1.00 95.19 76 THR A O 1
ATOM 634 N N . LEU A 1 77 ? -5.649 7.461 6.675 1.00 96.19 77 LEU A N 1
ATOM 635 C CA . LEU A 1 77 ? -5.035 8.575 5.945 1.00 96.19 77 LEU A CA 1
ATOM 636 C C . LEU A 1 77 ? -3.588 8.265 5.549 1.00 96.19 77 LEU A C 1
ATOM 638 O O . LEU A 1 77 ? -3.214 8.416 4.387 1.00 96.19 77 LEU A O 1
ATOM 642 N N . MET A 1 78 ? -2.781 7.777 6.492 1.00 96.56 78 MET A N 1
ATOM 643 C CA . MET A 1 78 ? -1.389 7.430 6.212 1.00 96.56 78 MET A CA 1
ATOM 644 C C . MET A 1 78 ? -1.270 6.271 5.232 1.00 96.56 78 MET A C 1
ATOM 646 O O . MET A 1 78 ? -0.393 6.296 4.368 1.00 96.56 78 MET A O 1
ATOM 650 N N . PHE A 1 79 ? -2.160 5.282 5.309 1.00 96.25 79 PHE A N 1
ATOM 651 C CA . PHE A 1 79 ? -2.210 4.196 4.336 1.00 96.25 79 PHE A CA 1
ATOM 652 C C . PHE A 1 79 ? -2.531 4.715 2.929 1.00 96.25 79 PHE A C 1
ATOM 654 O O . PHE A 1 79 ? -1.877 4.318 1.966 1.00 96.25 79 PHE A O 1
ATOM 661 N N . PHE A 1 80 ? -3.491 5.636 2.799 1.00 96.81 80 PHE A N 1
ATOM 662 C CA . PHE A 1 80 ? -3.800 6.272 1.519 1.00 96.81 80 PHE A CA 1
ATOM 663 C C . PHE A 1 80 ? -2.585 7.001 0.938 1.00 96.81 80 PHE A C 1
ATOM 665 O O . PHE A 1 80 ? -2.197 6.720 -0.192 1.00 96.81 80 PHE A O 1
ATOM 672 N N . ILE A 1 81 ? -1.960 7.891 1.713 1.00 96.75 81 ILE A N 1
ATOM 673 C CA . ILE A 1 81 ? -0.842 8.722 1.241 1.00 96.75 81 ILE A CA 1
ATOM 674 C C . ILE A 1 81 ? 0.338 7.845 0.817 1.00 96.75 81 ILE A C 1
ATOM 676 O O . ILE A 1 81 ? 0.825 7.946 -0.302 1.00 96.75 81 ILE A O 1
ATOM 680 N N . THR A 1 82 ? 0.780 6.958 1.707 1.00 96.44 82 THR A N 1
ATOM 681 C CA . THR A 1 82 ? 2.035 6.207 1.531 1.00 96.44 82 THR A CA 1
ATOM 682 C C . THR A 1 82 ? 1.924 5.045 0.553 1.00 96.44 82 THR A C 1
ATOM 684 O O . THR A 1 82 ? 2.940 4.566 0.053 1.00 96.44 82 THR A O 1
ATOM 687 N N . ARG A 1 83 ? 0.704 4.561 0.287 1.00 94.88 83 ARG A N 1
ATOM 688 C CA . ARG A 1 83 ? 0.479 3.410 -0.592 1.00 94.88 83 ARG A CA 1
ATOM 689 C C . ARG A 1 83 ? -0.266 3.818 -1.850 1.00 94.88 83 ARG A C 1
ATOM 691 O O . ARG A 1 83 ? 0.294 3.693 -2.928 1.00 94.88 83 ARG A O 1
ATOM 698 N N . LEU A 1 84 ? -1.487 4.333 -1.735 1.00 96.12 84 LEU A N 1
ATOM 699 C CA . LEU A 1 84 ? -2.344 4.596 -2.898 1.00 96.12 84 LEU A CA 1
ATOM 700 C C . LEU A 1 84 ? -1.946 5.862 -3.661 1.00 96.12 84 LEU A C 1
ATOM 702 O O . LEU A 1 84 ? -1.885 5.829 -4.883 1.00 96.12 84 LEU A O 1
ATOM 706 N N . ALA A 1 85 ? -1.639 6.965 -2.977 1.00 95.62 85 ALA A N 1
ATOM 707 C CA . ALA A 1 85 ? -1.242 8.204 -3.649 1.00 95.62 85 ALA A CA 1
ATOM 708 C C . ALA A 1 85 ? 0.155 8.098 -4.290 1.00 95.62 85 ALA A C 1
ATOM 710 O O . ALA A 1 85 ? 0.422 8.727 -5.311 1.00 95.62 85 ALA A O 1
ATOM 711 N N . CYS A 1 86 ? 1.029 7.254 -3.735 1.00 94.69 86 CYS A N 1
ATOM 712 C CA . CYS A 1 86 ? 2.340 6.942 -4.305 1.00 94.69 86 CYS A CA 1
ATOM 713 C C . CYS A 1 86 ? 2.273 6.005 -5.530 1.00 94.69 86 CYS A C 1
ATOM 715 O O . CYS A 1 86 ? 3.183 6.028 -6.361 1.00 94.69 86 CYS A O 1
ATOM 717 N N . MET A 1 87 ? 1.217 5.190 -5.680 1.00 94.69 87 MET A N 1
ATOM 718 C CA . MET A 1 87 ? 1.095 4.211 -6.776 1.00 94.69 87 MET A CA 1
ATOM 719 C C . MET A 1 87 ? 1.148 4.840 -8.181 1.00 94.69 87 MET A C 1
ATOM 721 O O . MET A 1 87 ? 1.932 4.347 -8.993 1.00 94.69 87 MET A O 1
ATOM 725 N N . PRO A 1 88 ? 0.388 5.909 -8.512 1.00 95.56 88 PRO A N 1
ATOM 726 C CA . PRO A 1 88 ? 0.439 6.512 -9.844 1.00 95.56 88 PRO A CA 1
ATOM 727 C C . PRO A 1 88 ? 1.839 6.987 -10.230 1.00 95.56 88 PRO A C 1
ATOM 729 O O . PRO A 1 88 ? 2.307 6.707 -11.331 1.00 95.56 88 PRO A O 1
ATOM 732 N N . TYR A 1 89 ? 2.535 7.656 -9.307 1.00 96.25 89 TYR A N 1
ATOM 733 C CA . TYR A 1 89 ? 3.897 8.122 -9.554 1.00 96.25 89 TYR A CA 1
ATOM 734 C C . TYR A 1 89 ? 4.872 6.953 -9.727 1.00 96.25 89 TYR A C 1
ATOM 736 O O . TYR A 1 89 ? 5.703 6.972 -10.633 1.00 96.25 89 TYR A O 1
ATOM 744 N N . TYR A 1 90 ? 4.742 5.904 -8.909 1.00 96.50 90 TYR A N 1
ATOM 745 C CA . TYR A 1 90 ? 5.542 4.692 -9.058 1.00 96.50 90 TYR A CA 1
ATOM 746 C C . TYR A 1 90 ? 5.403 4.089 -10.460 1.00 96.50 90 TYR A C 1
ATOM 748 O O . TYR A 1 90 ? 6.406 3.864 -11.137 1.00 96.50 90 TYR A O 1
ATOM 756 N N . TRP A 1 91 ? 4.168 3.867 -10.918 1.00 96.69 91 TRP A N 1
ATOM 757 C CA . TRP A 1 91 ? 3.911 3.275 -12.232 1.00 96.69 91 TRP A CA 1
ATOM 758 C C . TRP A 1 91 ? 4.307 4.195 -13.384 1.00 96.69 91 TRP A C 1
ATOM 760 O O . TRP A 1 91 ? 4.802 3.701 -14.391 1.00 96.69 91 TRP A O 1
ATOM 770 N N . TYR A 1 92 ? 4.194 5.515 -13.218 1.00 96.56 92 TYR A N 1
ATOM 771 C CA . TYR A 1 92 ? 4.756 6.478 -14.164 1.00 96.56 92 TYR A CA 1
ATOM 772 C C . TYR A 1 92 ? 6.273 6.290 -14.327 1.00 96.56 92 TYR A C 1
ATOM 774 O O . TYR A 1 92 ? 6.758 6.173 -15.449 1.00 96.56 92 TYR A O 1
ATOM 782 N N . LYS A 1 93 ? 7.026 6.168 -13.223 1.00 96.00 93 LYS A N 1
ATOM 783 C CA . LYS A 1 93 ? 8.479 5.925 -13.275 1.00 96.00 93 LYS A CA 1
ATOM 784 C C . LYS A 1 93 ? 8.828 4.555 -13.860 1.00 96.00 93 LYS A C 1
ATOM 786 O O . LYS A 1 93 ? 9.844 4.438 -14.536 1.00 96.00 93 LYS A O 1
ATOM 791 N N . VAL A 1 94 ? 8.010 3.525 -13.616 1.00 94.94 94 VAL A N 1
ATOM 792 C CA . VAL A 1 94 ? 8.183 2.203 -14.249 1.00 94.94 94 VAL A CA 1
ATOM 793 C C . VAL A 1 94 ? 7.942 2.296 -15.757 1.00 94.94 94 VAL A C 1
ATOM 795 O O . VAL A 1 94 ? 8.714 1.736 -16.528 1.00 94.94 94 VAL A O 1
ATOM 798 N N . TYR A 1 95 ? 6.914 3.032 -16.182 1.00 95.19 95 TYR A N 1
ATOM 799 C CA . TYR A 1 95 ? 6.605 3.250 -17.593 1.00 95.19 95 TYR A CA 1
ATOM 800 C C . TYR A 1 95 ? 7.699 4.050 -18.312 1.00 95.19 95 TYR A C 1
ATOM 802 O O . TYR A 1 95 ? 8.062 3.718 -19.432 1.00 95.19 95 TYR A O 1
ATOM 810 N N . GLU A 1 96 ? 8.280 5.055 -17.657 1.00 94.69 96 GLU A N 1
ATOM 811 C CA . GLU A 1 96 ? 9.375 5.864 -18.209 1.00 94.69 96 GLU A CA 1
ATOM 812 C C . GLU A 1 96 ? 10.624 5.030 -18.537 1.00 94.69 96 GLU A C 1
ATOM 814 O O . GLU A 1 96 ? 11.303 5.290 -19.527 1.00 94.69 96 GLU A O 1
ATOM 819 N N . VAL A 1 97 ? 10.923 4.008 -17.728 1.00 92.50 97 VAL A N 1
ATOM 820 C CA . VAL A 1 97 ? 12.052 3.097 -17.986 1.00 92.50 97 VAL A CA 1
ATOM 821 C C . VAL A 1 97 ? 11.672 1.901 -18.858 1.00 92.50 97 VAL A C 1
ATOM 823 O O . VAL A 1 97 ? 12.555 1.163 -19.302 1.00 92.50 97 VAL A O 1
ATOM 826 N N . TYR A 1 98 ? 10.383 1.692 -19.120 1.00 90.69 98 TYR A N 1
ATOM 827 C CA . TYR A 1 98 ? 9.893 0.580 -19.924 1.00 90.69 98 TYR A CA 1
ATOM 828 C C . TYR A 1 98 ? 10.435 0.689 -21.361 1.00 90.69 98 TYR A C 1
ATOM 830 O O . TYR A 1 98 ? 10.454 1.768 -21.944 1.00 90.69 98 TYR A O 1
ATOM 838 N N . ASN A 1 99 ? 10.915 -0.421 -21.931 1.00 89.62 99 ASN A N 1
ATOM 839 C CA . ASN A 1 99 ? 11.620 -0.494 -23.228 1.00 89.62 99 ASN A CA 1
ATOM 840 C C . ASN A 1 99 ? 12.972 0.235 -23.336 1.00 89.62 99 ASN A C 1
ATOM 842 O O . ASN A 1 99 ? 13.569 0.244 -24.414 1.00 89.62 99 ASN A O 1
ATOM 846 N N . THR A 1 100 ? 13.509 0.805 -22.257 1.00 93.31 100 THR A N 1
ATOM 847 C CA . THR A 1 100 ? 14.891 1.305 -22.285 1.00 93.31 100 THR A CA 1
ATOM 848 C C . THR A 1 100 ? 15.883 0.141 -22.315 1.00 93.31 100 THR A C 1
ATOM 850 O O . THR A 1 100 ? 15.633 -0.918 -21.738 1.00 93.31 100 THR A O 1
ATOM 853 N N . GLU A 1 101 ? 17.041 0.326 -22.954 1.00 92.81 101 GLU A N 1
ATOM 854 C CA . GLU A 1 101 ? 18.078 -0.711 -23.020 1.00 92.81 101 GLU A CA 1
ATOM 855 C C . GLU A 1 101 ? 18.477 -1.263 -21.631 1.00 92.81 101 GLU A C 1
ATOM 857 O O . GLU A 1 101 ? 18.533 -2.489 -21.482 1.00 92.81 101 GLU A O 1
ATOM 862 N N . PRO A 1 102 ? 18.679 -0.433 -20.582 1.00 88.81 102 PRO A N 1
ATOM 863 C CA . PRO A 1 102 ? 18.961 -0.936 -19.239 1.00 88.81 102 PRO A CA 1
ATOM 864 C C . PRO A 1 102 ? 17.831 -1.795 -18.668 1.00 88.81 102 PRO A C 1
ATOM 866 O O . PRO A 1 102 ? 18.106 -2.799 -18.015 1.00 88.81 102 PRO A O 1
ATOM 869 N N . PHE A 1 103 ? 16.571 -1.434 -18.926 1.00 91.25 103 PHE A N 1
ATOM 870 C CA . PHE A 1 103 ? 15.425 -2.217 -18.478 1.00 91.25 103 PHE A CA 1
ATOM 871 C C . PHE A 1 103 ? 15.363 -3.555 -19.215 1.00 91.25 103 PHE A C 1
ATOM 873 O O . PHE A 1 103 ? 15.261 -4.594 -18.569 1.00 91.25 103 PHE A O 1
ATOM 880 N N . THR A 1 104 ? 15.545 -3.561 -20.540 1.00 91.50 104 THR A N 1
ATOM 881 C CA . THR A 1 104 ? 15.571 -4.779 -21.368 1.00 91.50 104 THR A CA 1
ATOM 882 C C . THR A 1 104 ? 16.652 -5.768 -20.915 1.00 91.50 104 THR A C 1
ATOM 884 O O . THR A 1 104 ? 16.400 -6.971 -20.837 1.00 91.50 104 THR A O 1
ATOM 887 N N . ARG A 1 105 ? 17.829 -5.272 -20.510 1.00 92.25 105 ARG A N 1
ATOM 888 C CA . ARG A 1 105 ? 18.938 -6.092 -19.985 1.00 92.25 105 ARG A CA 1
ATOM 889 C C . ARG A 1 105 ? 18.618 -6.827 -18.675 1.00 92.25 105 ARG A C 1
ATOM 891 O O . ARG A 1 105 ? 19.298 -7.799 -18.363 1.00 92.25 105 ARG A O 1
ATOM 898 N N . LEU A 1 106 ? 17.584 -6.422 -17.929 1.00 91.00 106 LEU A N 1
ATOM 899 C CA . LEU A 1 106 ? 17.141 -7.124 -16.712 1.00 91.00 106 LEU A CA 1
ATOM 900 C C . LEU A 1 106 ? 16.550 -8.518 -16.997 1.00 91.00 106 LEU A C 1
ATOM 902 O O . LEU A 1 106 ? 16.433 -9.337 -16.081 1.00 91.00 106 LEU A O 1
ATOM 906 N N . GLY A 1 107 ? 16.150 -8.796 -18.244 1.00 91.31 107 GLY A N 1
ATOM 907 C CA . GLY A 1 107 ? 15.564 -10.075 -18.641 1.00 91.31 107 GLY A CA 1
ATOM 908 C C . GLY A 1 107 ? 14.356 -10.455 -17.779 1.00 91.31 107 GLY A C 1
ATOM 909 O O . GLY A 1 107 ? 13.409 -9.684 -17.629 1.00 91.31 107 GLY A O 1
ATOM 910 N N . HIS A 1 108 ? 14.395 -11.644 -17.171 1.00 90.56 108 HIS A N 1
ATOM 911 C CA . HIS A 1 108 ? 13.283 -12.173 -16.373 1.00 90.56 108 HIS A CA 1
ATOM 912 C C . HIS A 1 108 ? 12.912 -11.313 -15.147 1.00 90.56 108 HIS A C 1
ATOM 914 O O . HIS A 1 108 ? 11.771 -11.361 -14.688 1.00 90.56 108 HIS A O 1
ATOM 920 N N . MET A 1 109 ? 13.841 -10.503 -14.626 1.00 91.25 109 MET A N 1
ATOM 921 C CA . MET A 1 109 ? 13.606 -9.679 -13.434 1.00 91.25 109 MET A CA 1
ATOM 922 C C . MET A 1 109 ? 12.582 -8.559 -13.683 1.00 91.25 109 MET A C 1
ATOM 924 O O . MET A 1 109 ? 11.969 -8.069 -12.736 1.00 91.25 109 MET A O 1
ATOM 928 N N . GLN A 1 110 ? 12.325 -8.193 -14.945 1.00 92.44 110 GLN A N 1
ATOM 929 C CA . GLN A 1 110 ? 11.248 -7.260 -15.302 1.00 92.44 110 GLN A CA 1
ATOM 930 C C . GLN A 1 110 ? 9.876 -7.807 -14.898 1.00 92.44 110 GLN A C 1
ATOM 932 O O . GLN A 1 110 ? 9.058 -7.086 -14.330 1.00 92.44 110 GLN A O 1
ATOM 937 N N . TYR A 1 111 ? 9.636 -9.097 -15.152 1.0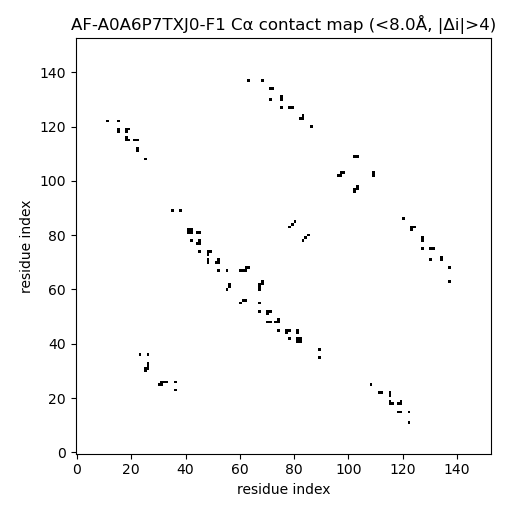0 92.44 111 TYR A N 1
ATOM 938 C CA . TYR A 1 111 ? 8.380 -9.753 -14.792 1.00 92.44 111 TYR A CA 1
ATOM 939 C C . TYR A 1 111 ? 8.232 -9.881 -13.278 1.00 92.44 111 TYR A C 1
ATOM 941 O O . TYR A 1 111 ? 7.124 -9.756 -12.764 1.00 92.44 111 TYR A O 1
ATOM 949 N N . VAL A 1 112 ? 9.344 -10.073 -12.558 1.00 93.12 112 VAL A N 1
ATOM 950 C CA . VAL A 1 112 ? 9.353 -10.067 -11.089 1.00 93.12 112 VAL A CA 1
ATOM 951 C C . VAL A 1 112 ? 8.935 -8.695 -10.567 1.00 93.12 112 VAL A C 1
ATOM 953 O O . VAL A 1 112 ? 8.014 -8.624 -9.757 1.00 93.12 112 VAL A O 1
ATOM 956 N N . LEU A 1 113 ? 9.545 -7.612 -11.061 1.00 92.94 113 LEU A N 1
ATOM 957 C CA . LEU A 1 113 ? 9.179 -6.240 -10.696 1.00 92.94 113 LEU A CA 1
ATOM 958 C C . LEU A 1 113 ? 7.686 -5.979 -10.942 1.00 92.94 113 LEU A C 1
ATOM 960 O O . LEU A 1 113 ? 6.957 -5.637 -10.017 1.00 92.94 113 LEU A O 1
ATOM 964 N N . ILE A 1 114 ? 7.219 -6.176 -12.177 1.00 94.19 114 ILE A N 1
ATOM 965 C CA . ILE A 1 114 ? 5.835 -5.866 -12.561 1.00 94.19 114 ILE A CA 1
ATOM 966 C C . ILE A 1 114 ? 4.846 -6.753 -11.794 1.00 94.19 114 ILE A C 1
ATOM 968 O O . ILE A 1 114 ? 3.886 -6.249 -11.211 1.00 94.19 114 ILE A O 1
ATOM 972 N N . GLY A 1 115 ? 5.087 -8.066 -11.765 1.00 95.00 115 GLY A N 1
ATOM 973 C CA . GLY A 1 115 ? 4.186 -9.047 -11.166 1.00 95.00 115 GLY A CA 1
ATOM 974 C C . GLY A 1 115 ? 4.031 -8.863 -9.660 1.00 95.00 115 GLY A C 1
ATOM 975 O O . GLY A 1 115 ? 2.910 -8.760 -9.161 1.00 95.00 115 GLY A O 1
ATOM 976 N N . THR A 1 116 ? 5.144 -8.768 -8.927 1.00 94.50 116 THR A N 1
ATOM 977 C CA . THR A 1 116 ? 5.101 -8.573 -7.469 1.00 94.50 116 THR A CA 1
ATOM 978 C C . THR A 1 116 ? 4.472 -7.235 -7.096 1.00 94.50 116 THR A C 1
ATOM 980 O O . THR A 1 116 ? 3.626 -7.194 -6.204 1.00 94.50 116 THR A O 1
ATOM 983 N N . CYS A 1 117 ? 4.797 -6.148 -7.803 1.00 94.56 117 CYS A N 1
ATOM 984 C CA . CYS A 1 117 ? 4.207 -4.840 -7.527 1.00 94.56 117 CYS A CA 1
ATOM 985 C C . CYS A 1 117 ? 2.704 -4.808 -7.801 1.00 94.56 117 CYS A C 1
ATOM 987 O O . CYS A 1 117 ? 1.961 -4.245 -7.000 1.00 94.56 117 CYS A O 1
ATOM 989 N N . PHE A 1 118 ? 2.243 -5.465 -8.865 1.00 95.38 118 PHE A N 1
ATOM 990 C CA . PHE A 1 118 ? 0.817 -5.587 -9.146 1.00 95.38 118 PHE A CA 1
ATOM 991 C C . PHE A 1 118 ? 0.070 -6.330 -8.027 1.00 95.38 118 PHE A C 1
ATOM 993 O O . PHE A 1 118 ? -0.956 -5.849 -7.543 1.00 95.38 118 PHE A O 1
ATOM 1000 N N . VAL A 1 119 ? 0.609 -7.460 -7.553 1.00 94.94 119 VAL A N 1
ATOM 1001 C CA . VAL A 1 119 ? 0.024 -8.214 -6.427 1.00 94.94 119 VAL A CA 1
ATOM 1002 C C . VAL A 1 119 ? -0.046 -7.353 -5.162 1.00 94.94 119 VAL A C 1
ATOM 1004 O O . VAL A 1 119 ? -1.088 -7.303 -4.503 1.00 94.94 119 VAL A O 1
ATOM 1007 N N . LEU A 1 120 ? 1.038 -6.642 -4.835 1.00 94.69 120 LEU A N 1
ATOM 1008 C CA . LEU A 1 120 ? 1.086 -5.742 -3.680 1.00 94.69 120 LEU A CA 1
ATOM 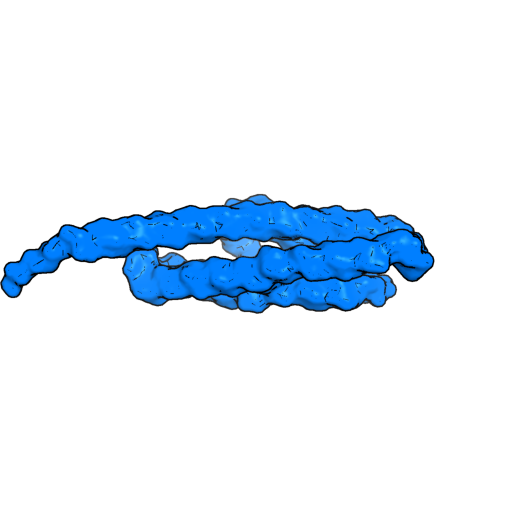1009 C C . LEU A 1 120 ? 0.032 -4.628 -3.783 1.00 94.69 120 LEU A C 1
ATOM 1011 O O . LEU A 1 120 ? -0.612 -4.305 -2.782 1.00 94.69 120 LEU A O 1
ATOM 1015 N N . ASP A 1 121 ? -0.173 -4.066 -4.974 1.00 95.38 121 ASP A N 1
ATOM 1016 C CA . ASP A 1 121 ? -1.135 -2.987 -5.207 1.00 95.38 121 ASP A CA 1
ATOM 1017 C C . ASP A 1 121 ? -2.578 -3.456 -5.043 1.00 95.38 121 ASP A C 1
ATOM 1019 O O . ASP A 1 121 ? -3.339 -2.825 -4.307 1.00 95.38 121 ASP A O 1
ATOM 1023 N N . VAL A 1 122 ? -2.941 -4.603 -5.626 1.00 95.12 122 VAL A N 1
ATOM 1024 C CA . VAL A 1 122 ? -4.277 -5.201 -5.457 1.00 95.12 122 VAL A CA 1
ATOM 1025 C C . VAL A 1 122 ? -4.590 -5.418 -3.977 1.00 95.12 122 VAL A C 1
ATOM 1027 O O . VAL A 1 122 ? -5.654 -5.019 -3.499 1.00 95.12 122 VAL A O 1
ATOM 1030 N N . ILE A 1 123 ? -3.649 -5.991 -3.222 1.00 93.62 123 ILE A N 1
ATOM 1031 C CA . ILE A 1 123 ? -3.828 -6.222 -1.784 1.00 93.62 123 ILE A CA 1
ATOM 1032 C C . ILE A 1 123 ? -4.001 -4.892 -1.033 1.00 93.62 123 ILE A C 1
ATOM 1034 O O . ILE A 1 123 ? -4.888 -4.773 -0.184 1.00 93.62 123 ILE A O 1
ATOM 1038 N N . ASN A 1 124 ? -3.212 -3.869 -1.370 1.00 94.19 124 ASN A N 1
ATOM 1039 C CA . ASN A 1 124 ? -3.331 -2.550 -0.753 1.00 94.19 124 ASN A CA 1
ATOM 1040 C C . ASN A 1 124 ? -4.691 -1.891 -1.033 1.00 94.19 124 ASN A C 1
ATOM 1042 O O . ASN A 1 124 ? -5.279 -1.320 -0.114 1.00 94.19 124 ASN A O 1
ATOM 1046 N N . PHE A 1 125 ? -5.234 -2.008 -2.247 1.00 94.94 125 PHE A N 1
ATOM 1047 C CA . PHE A 1 125 ? -6.584 -1.524 -2.553 1.00 94.94 125 PHE A CA 1
ATOM 1048 C C . PHE A 1 125 ? -7.659 -2.244 -1.732 1.00 94.94 125 PHE A C 1
ATOM 1050 O O . PHE A 1 125 ? -8.538 -1.592 -1.164 1.00 94.94 125 PHE A O 1
ATOM 1057 N N . LEU A 1 126 ? -7.572 -3.573 -1.613 1.00 93.25 126 LEU A N 1
ATOM 1058 C CA . LEU A 1 126 ? -8.520 -4.366 -0.822 1.00 93.25 126 LEU A CA 1
ATOM 1059 C C . LEU A 1 126 ? -8.496 -3.976 0.661 1.00 93.25 126 LEU A C 1
ATOM 1061 O O . LEU A 1 126 ? -9.551 -3.799 1.277 1.00 93.25 126 LEU A O 1
ATOM 1065 N N . TRP A 1 127 ? -7.307 -3.794 1.239 1.00 92.75 127 TRP A N 1
ATOM 1066 C CA . TRP A 1 127 ? -7.174 -3.312 2.613 1.00 92.75 127 TRP A CA 1
ATOM 1067 C C . TRP A 1 127 ? -7.724 -1.901 2.773 1.00 92.75 127 TRP A C 1
ATOM 1069 O O . TRP A 1 127 ? -8.475 -1.648 3.719 1.00 92.75 127 TRP A O 1
ATOM 1079 N N . PHE A 1 128 ? -7.416 -0.995 1.843 1.00 94.50 128 PHE A N 1
ATOM 1080 C CA . PHE A 1 128 ? -7.926 0.372 1.887 1.00 94.50 128 PHE A CA 1
ATOM 1081 C C . PHE A 1 128 ? -9.453 0.421 1.856 1.00 94.50 128 PHE A C 1
ATOM 1083 O O . PHE A 1 128 ? -10.061 1.107 2.677 1.00 94.50 128 PHE A O 1
ATOM 1090 N N . TYR A 1 129 ? -10.086 -0.384 1.003 1.00 93.12 129 TYR A N 1
ATOM 1091 C CA . TYR A 1 129 ? -11.540 -0.521 0.974 1.00 93.12 129 TYR A CA 1
ATOM 1092 C C . TYR A 1 129 ? -12.115 -0.956 2.335 1.00 93.12 129 TYR A C 1
ATOM 1094 O O . TYR A 1 129 ? -13.085 -0.372 2.826 1.00 93.12 129 TYR A O 1
ATOM 1102 N N . ARG A 1 130 ? -11.493 -1.941 2.998 1.00 89.75 130 ARG A N 1
ATOM 1103 C CA . ARG A 1 130 ? -11.917 -2.385 4.339 1.00 89.75 130 ARG A CA 1
ATOM 1104 C C . ARG A 1 130 ? -11.748 -1.293 5.395 1.00 89.75 130 ARG A C 1
ATOM 1106 O O . ARG A 1 130 ? -12.622 -1.141 6.249 1.00 89.75 130 ARG A O 1
ATOM 1113 N N . MET A 1 131 ? -10.665 -0.520 5.327 1.00 91.38 131 MET A N 1
ATOM 1114 C CA . MET A 1 131 ? -10.439 0.620 6.220 1.00 91.38 131 MET A CA 1
ATOM 1115 C C . MET A 1 131 ? -11.501 1.706 6.036 1.00 91.38 131 MET A C 1
ATOM 1117 O O . MET A 1 131 ? -12.088 2.141 7.026 1.00 91.38 131 MET A O 1
ATOM 1121 N N . LEU A 1 132 ? -11.822 2.072 4.790 1.00 92.50 132 LEU A N 1
ATOM 1122 C CA . LEU A 1 132 ? -12.878 3.041 4.485 1.00 92.50 132 LEU A CA 1
ATOM 1123 C C . LEU A 1 132 ? -14.235 2.607 5.040 1.00 92.50 132 LEU A C 1
ATOM 1125 O O . LEU A 1 132 ? -14.916 3.406 5.680 1.00 92.50 132 LEU A O 1
ATOM 1129 N N . ARG A 1 133 ? -14.609 1.333 4.871 1.00 89.81 133 ARG A N 1
ATOM 1130 C CA . ARG A 1 133 ? -15.846 0.790 5.453 1.00 89.81 133 ARG A CA 1
ATOM 1131 C C . ARG A 1 133 ? -15.848 0.888 6.981 1.00 89.81 133 ARG A C 1
ATOM 1133 O O . ARG A 1 133 ? -16.868 1.220 7.578 1.00 89.81 133 ARG A O 1
ATOM 1140 N N . GLY A 1 134 ? -14.703 0.630 7.613 1.00 87.81 134 GLY A N 1
ATOM 1141 C CA . GLY A 1 134 ? -14.529 0.790 9.055 1.00 87.81 134 GLY A CA 1
ATOM 1142 C C . GLY A 1 134 ? -14.742 2.232 9.521 1.00 87.81 134 GLY A C 1
ATOM 1143 O O . GLY A 1 134 ? -15.487 2.457 10.472 1.00 87.81 134 GLY A O 1
ATOM 1144 N N . VAL A 1 135 ? -14.132 3.204 8.837 1.00 88.62 135 VAL A N 1
ATOM 1145 C CA . VAL A 1 135 ? -14.299 4.636 9.138 1.00 88.62 135 VAL A CA 1
ATOM 1146 C C . VAL A 1 135 ? -15.744 5.078 8.904 1.00 88.62 135 VAL A C 1
ATOM 1148 O O . VAL A 1 135 ? -16.315 5.743 9.764 1.00 88.62 135 VAL A O 1
ATOM 1151 N N . TYR A 1 136 ? -16.366 4.657 7.801 1.00 89.81 136 TYR A N 1
ATOM 1152 C CA . TYR A 1 136 ? -17.763 4.968 7.491 1.00 89.81 136 TYR A CA 1
ATOM 1153 C C . TYR A 1 136 ? -18.716 4.520 8.607 1.00 89.81 136 TYR A C 1
ATOM 1155 O O . TYR A 1 136 ? -19.520 5.317 9.083 1.00 89.81 136 TYR A O 1
ATOM 1163 N N . ASN A 1 137 ? -18.576 3.284 9.094 1.00 87.25 137 ASN A N 1
ATOM 1164 C CA . ASN A 1 137 ? -19.409 2.769 10.184 1.00 87.25 137 ASN A CA 1
ATOM 1165 C C . ASN A 1 137 ? -19.245 3.580 11.482 1.00 87.25 137 ASN A C 1
ATOM 1167 O O . ASN A 1 137 ? -20.218 3.821 12.191 1.00 87.25 137 ASN A O 1
ATOM 1171 N N . VAL A 1 138 ? -18.019 4.014 11.792 1.00 85.38 138 VAL A N 1
ATOM 1172 C CA . VAL A 1 138 ? -17.747 4.849 12.971 1.00 85.38 138 VAL A CA 1
ATOM 1173 C C . VAL A 1 138 ? -18.363 6.238 12.815 1.00 85.38 138 VAL A C 1
ATOM 1175 O O . VAL A 1 138 ? -18.965 6.737 13.761 1.00 85.38 138 VAL A O 1
ATOM 1178 N N . LEU A 1 139 ? -18.259 6.851 11.634 1.00 85.62 139 LEU A N 1
ATOM 1179 C CA . LEU A 1 139 ? -18.873 8.153 11.366 1.00 85.62 139 LEU A CA 1
ATOM 1180 C C . LEU A 1 139 ? -20.396 8.096 11.515 1.00 85.62 139 LEU A C 1
ATOM 1182 O O . LEU A 1 139 ? -20.963 8.950 12.188 1.00 85.62 139 LEU A O 1
ATOM 1186 N N . GLN A 1 140 ? -21.044 7.063 10.969 1.00 86.12 140 GLN A N 1
ATOM 1187 C CA . GLN A 1 140 ? -22.487 6.847 11.134 1.00 86.12 140 GLN A CA 1
ATOM 1188 C C . GLN A 1 140 ? -22.882 6.716 12.613 1.00 86.12 140 GLN A C 1
ATOM 1190 O O . GLN A 1 140 ? -23.839 7.345 13.056 1.00 86.12 140 GLN A O 1
ATOM 1195 N N . TYR A 1 141 ? -22.109 5.961 13.402 1.00 83.44 141 TYR A N 1
ATOM 1196 C CA . TYR A 1 141 ? -22.340 5.828 14.843 1.00 83.44 141 TYR A CA 1
ATOM 1197 C C . TYR A 1 141 ? -22.197 7.160 15.595 1.00 83.44 141 TYR A C 1
ATOM 1199 O O . TYR A 1 141 ? -23.012 7.468 16.461 1.00 83.44 141 TYR A O 1
ATOM 1207 N N . LEU A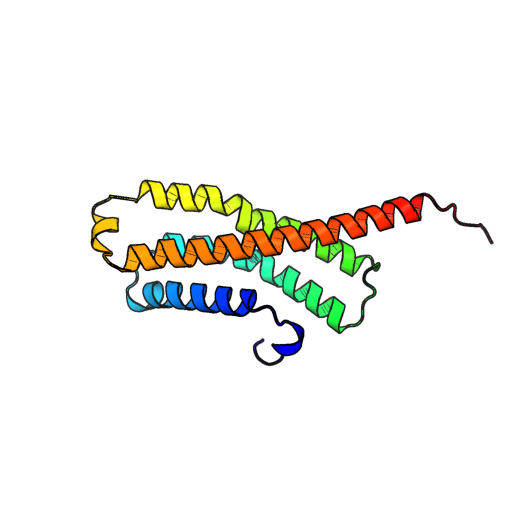 1 142 ? -21.180 7.964 15.269 1.00 80.38 142 LEU A N 1
ATOM 1208 C CA . LEU A 1 142 ? -20.959 9.264 15.910 1.00 80.38 142 LEU A CA 1
ATOM 1209 C C . LEU A 1 142 ? -22.056 10.278 15.567 1.00 80.38 142 LEU A C 1
ATOM 1211 O O . LEU A 1 142 ? -22.468 11.024 16.450 1.00 80.38 142 LEU A O 1
ATOM 1215 N N . ILE A 1 143 ? -22.537 10.281 14.320 1.00 82.12 143 ILE A N 1
ATOM 1216 C CA . ILE A 1 143 ? -23.668 11.117 13.892 1.00 82.12 143 ILE A CA 1
ATOM 1217 C C . ILE A 1 143 ? -24.914 10.732 14.695 1.00 82.12 143 ILE A C 1
ATOM 1219 O O . ILE A 1 143 ? -25.460 11.572 15.401 1.00 82.12 143 ILE A O 1
ATOM 1223 N N . HIS A 1 144 ? -25.275 9.445 14.705 1.00 81.06 144 HIS A N 1
ATOM 1224 C CA . HIS A 1 144 ? -26.452 8.968 15.433 1.00 81.06 144 HIS A CA 1
ATOM 1225 C C . HIS A 1 144 ? -26.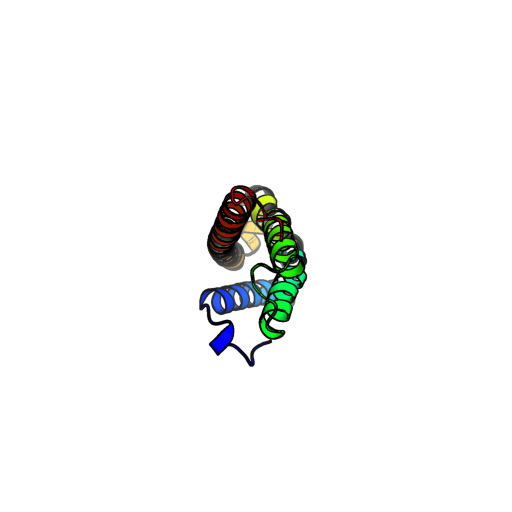375 9.225 16.947 1.00 81.06 144 HIS A C 1
ATOM 1227 O O . HIS A 1 144 ? -27.381 9.534 17.577 1.00 81.06 144 HIS A O 1
ATOM 1233 N N . ARG A 1 145 ? -25.183 9.131 17.551 1.00 77.19 145 ARG A N 1
ATOM 1234 C CA . ARG A 1 145 ? -24.981 9.437 18.975 1.00 77.19 145 ARG A CA 1
ATOM 1235 C C . ARG A 1 145 ? -25.211 10.917 19.299 1.00 77.19 145 ARG A C 1
ATOM 1237 O O . ARG A 1 145 ? -25.704 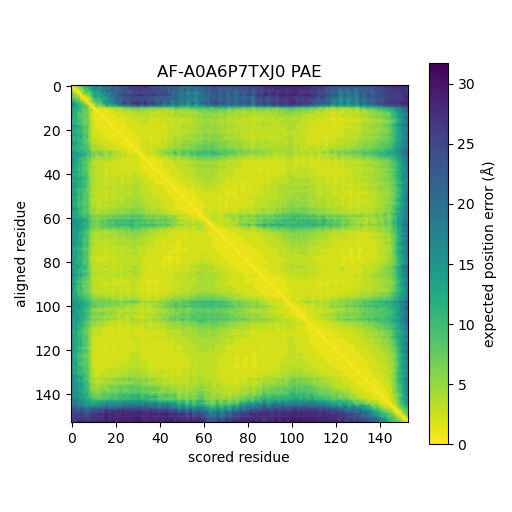11.207 20.383 1.00 77.19 145 ARG A O 1
ATOM 1244 N N . ASN A 1 146 ? -24.840 11.829 18.401 1.00 69.69 146 ASN A N 1
ATOM 1245 C CA . ASN A 1 146 ? -25.044 13.268 18.595 1.00 69.69 146 ASN A CA 1
ATOM 1246 C C . ASN A 1 146 ? -26.516 13.687 18.430 1.00 69.69 146 ASN A C 1
ATOM 1248 O O . ASN A 1 146 ? -26.900 14.718 18.973 1.00 69.69 146 ASN A O 1
ATOM 1252 N N . ASP A 1 147 ? -27.333 12.885 17.740 1.00 69.19 147 ASP A N 1
ATOM 1253 C CA . ASP A 1 147 ? -28.777 13.120 17.582 1.00 69.19 147 ASP A CA 1
ATOM 1254 C C . ASP A 1 147 ? -29.603 12.713 18.822 1.00 69.19 147 ASP A C 1
ATOM 1256 O O . ASP A 1 147 ? -30.794 13.016 18.903 1.00 69.19 147 ASP A O 1
ATOM 1260 N N . ILE A 1 148 ? -28.998 12.032 19.805 1.00 61.25 148 ILE A N 1
ATOM 1261 C CA . ILE A 1 148 ? -29.661 11.649 21.058 1.00 61.25 148 ILE A CA 1
ATOM 1262 C C . ILE A 1 148 ? -29.379 12.744 22.100 1.00 61.25 148 ILE A C 1
ATOM 1264 O O . ILE A 1 148 ? -28.241 12.842 22.568 1.00 61.25 148 ILE A O 1
ATOM 1268 N N . PRO A 1 149 ? -30.373 13.566 22.497 1.00 55.38 149 PRO A N 1
ATOM 1269 C CA . PRO A 1 149 ? -30.166 14.568 23.533 1.00 55.38 149 PRO A CA 1
ATOM 1270 C C . PRO A 1 149 ? -29.766 13.869 24.833 1.00 55.38 149 PRO A C 1
ATOM 1272 O O . PRO A 1 149 ? -30.410 12.904 25.258 1.00 55.38 149 PRO A O 1
ATOM 1275 N N . LEU A 1 150 ? -28.685 14.348 25.452 1.00 59.81 150 LEU A N 1
ATOM 1276 C CA . LEU A 1 150 ? -28.305 13.952 26.803 1.00 59.81 150 LEU A CA 1
ATOM 1277 C C . LEU A 1 150 ? -29.512 14.239 27.700 1.00 59.81 150 LEU A C 1
ATOM 1279 O O . LEU A 1 150 ? -29.881 15.397 27.879 1.00 59.81 150 LEU A O 1
ATOM 1283 N N . LYS A 1 151 ? -30.164 13.192 28.217 1.00 48.94 151 LYS A N 1
ATOM 1284 C CA . LYS A 1 151 ? -31.084 13.362 29.341 1.00 48.94 151 LYS A CA 1
ATOM 1285 C C . LYS A 1 151 ? -30.238 13.896 30.493 1.00 48.94 151 LYS A C 1
ATOM 1287 O O . LYS A 1 151 ? -29.378 13.173 30.989 1.00 48.94 151 LYS A O 1
ATOM 1292 N N . GLU A 1 152 ? -30.432 15.167 30.820 1.00 46.03 152 GLU A N 1
ATOM 1293 C CA . GLU A 1 152 ? -29.951 15.755 32.065 1.00 46.03 152 GLU A CA 1
ATOM 1294 C C . GLU A 1 152 ? -30.612 14.977 33.214 1.00 46.03 152 GLU A C 1
ATOM 1296 O O . GLU A 1 152 ? -31.843 14.911 33.290 1.00 46.03 152 GLU A O 1
ATOM 1301 N N . GLU A 1 153 ? -29.791 14.299 34.021 1.00 41.94 153 GLU A N 1
ATOM 1302 C CA . GLU A 1 153 ? -30.153 13.825 35.365 1.00 41.94 153 GLU A CA 1
ATOM 1303 C C . GLU A 1 153 ? -29.905 14.939 36.383 1.00 41.94 153 GLU A C 1
ATOM 1305 O O . GLU A 1 153 ? -28.864 15.629 36.254 1.00 41.94 153 GLU A O 1
#

Mean predicted aligned error: 6.56 Å

Secondary structure (DSSP, 8-state):
-GGGHHHH--HHHHHHHHHHHHHHHHHHHH---HHHHHHHHGGGGGHHHHHHHHHHHHTT--TTSHHHHHHHHHHHHHHIIIIIIHHHHHHHHHHHHTT-HHHHTTTTHHHHHHHHHHHHHHHHHHHHHHHHHHHHHHHHHHHHHHTS-----